Protein AF-A0AAU2PCR4-F1 (afdb_monomer_lite)

Structure (mmCIF, N/CA/C/O backbone):
data_AF-A0AAU2PCR4-F1
#
_entry.id   AF-A0AAU2PCR4-F1
#
loop_
_atom_site.group_PDB
_atom_site.id
_atom_site.type_symbol
_atom_site.label_atom_id
_atom_site.label_alt_id
_atom_site.label_comp_id
_atom_site.label_asym_id
_atom_site.label_entity_id
_atom_si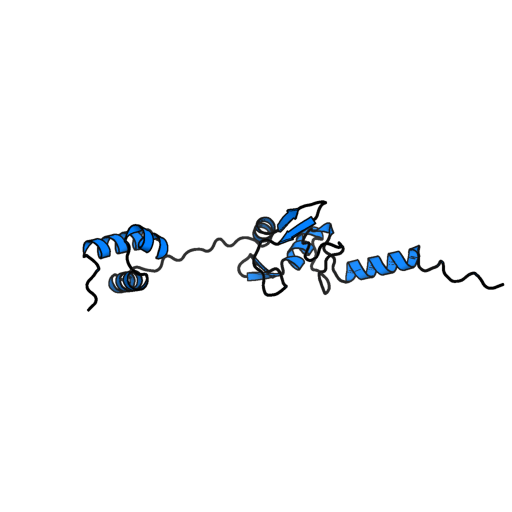te.label_seq_id
_atom_site.pdbx_PDB_ins_code
_atom_site.Cartn_x
_atom_site.Cartn_y
_atom_site.Cartn_z
_atom_site.occupancy
_atom_site.B_iso_or_equiv
_atom_site.auth_seq_id
_atom_site.auth_comp_id
_atom_site.auth_asym_id
_atom_site.auth_atom_id
_atom_site.pdbx_PDB_model_num
ATOM 1 N N . MET A 1 1 ? -13.735 6.623 44.168 1.00 41.91 1 MET A N 1
ATOM 2 C CA . MET A 1 1 ? -14.638 5.986 43.181 1.00 41.91 1 MET A CA 1
ATOM 3 C C . MET A 1 1 ? -15.108 7.074 42.218 1.00 41.91 1 MET A C 1
ATOM 5 O O . MET A 1 1 ? -15.911 7.896 42.628 1.00 41.91 1 MET A O 1
ATOM 9 N N . ASN A 1 2 ? -14.558 7.164 40.998 1.00 45.59 2 ASN A N 1
ATOM 10 C CA . ASN A 1 2 ? -14.950 8.216 40.041 1.00 45.59 2 ASN A CA 1
ATOM 11 C C . ASN A 1 2 ? -16.328 7.896 39.453 1.00 45.59 2 ASN A C 1
ATOM 13 O O . ASN A 1 2 ? -16.454 7.018 38.602 1.00 45.59 2 ASN A O 1
ATOM 17 N N . ASN A 1 3 ? -17.335 8.597 39.966 1.00 54.12 3 ASN A N 1
ATOM 18 C CA . ASN A 1 3 ? -18.758 8.329 39.808 1.00 54.12 3 ASN A CA 1
ATOM 19 C C . ASN A 1 3 ? -19.400 9.297 38.793 1.00 54.12 3 ASN A C 1
ATOM 21 O O . ASN A 1 3 ? -20.284 10.063 39.148 1.00 54.12 3 ASN A O 1
ATOM 25 N N . TYR A 1 4 ? -18.917 9.310 37.546 1.00 58.91 4 TYR A N 1
ATOM 26 C CA . TYR A 1 4 ? -19.424 10.207 36.487 1.00 58.91 4 TYR A CA 1
ATOM 27 C C . TYR A 1 4 ? -19.896 9.440 35.254 1.00 58.91 4 TYR A C 1
ATOM 29 O O . TYR A 1 4 ? -19.565 9.773 34.122 1.00 58.91 4 TYR A O 1
ATOM 37 N N . THR A 1 5 ? -20.604 8.336 35.442 1.00 72.19 5 THR A N 1
ATOM 38 C CA . THR A 1 5 ? -21.261 7.674 34.312 1.00 72.19 5 THR A CA 1
ATOM 39 C C . THR A 1 5 ? -22.658 7.342 34.776 1.00 72.19 5 THR A C 1
ATOM 41 O O . THR A 1 5 ? -22.831 6.470 35.630 1.00 72.19 5 THR A O 1
ATOM 44 N N . SER A 1 6 ? -23.626 8.120 34.289 1.00 87.88 6 SER A N 1
ATOM 45 C CA . SER A 1 6 ? -25.042 7.928 34.585 1.00 87.88 6 SER A CA 1
ATOM 46 C C . SER A 1 6 ? -25.441 6.487 34.259 1.00 87.88 6 SER A C 1
ATOM 48 O O . SER A 1 6 ? -24.848 5.837 33.394 1.00 87.88 6 SER A O 1
ATOM 50 N N . ARG A 1 7 ? -26.475 5.970 34.928 1.00 87.94 7 ARG A N 1
ATOM 51 C CA . ARG A 1 7 ? -27.076 4.679 34.556 1.00 87.94 7 ARG A CA 1
ATOM 52 C C . ARG A 1 7 ? -27.502 4.680 33.082 1.00 87.94 7 ARG A C 1
ATOM 54 O O . ARG A 1 7 ? -27.369 3.661 32.411 1.00 87.94 7 ARG A O 1
ATOM 61 N N . GLU A 1 8 ? -27.928 5.841 32.595 1.00 89.81 8 GLU A N 1
ATOM 62 C CA . GLU A 1 8 ? -28.260 6.097 31.197 1.00 89.81 8 GLU A CA 1
ATOM 63 C C . GLU A 1 8 ? -27.027 6.010 30.288 1.00 89.81 8 GLU A C 1
ATOM 65 O O . GLU A 1 8 ? -27.064 5.306 29.283 1.00 89.81 8 GLU A O 1
ATOM 70 N N . ASP A 1 9 ? -25.891 6.601 30.674 1.00 90.62 9 ASP A N 1
ATOM 71 C CA . ASP A 1 9 ? -24.639 6.491 29.909 1.00 90.62 9 ASP A CA 1
ATOM 72 C C . ASP A 1 9 ? -24.162 5.039 29.819 1.00 90.62 9 ASP A C 1
ATOM 74 O O . ASP A 1 9 ? -23.700 4.592 28.771 1.00 90.62 9 ASP A O 1
ATOM 78 N N . VAL A 1 10 ? -24.285 4.270 30.910 1.00 93.12 10 VAL A N 1
ATOM 79 C CA . VAL A 1 10 ? -23.945 2.839 30.908 1.00 93.12 10 VAL A CA 1
ATOM 80 C C . VAL A 1 10 ? -24.815 2.080 29.909 1.00 93.12 10 VAL A C 1
ATOM 82 O O . VAL A 1 10 ? -24.296 1.232 29.180 1.00 93.12 10 VAL A O 1
ATOM 85 N N . GLN A 1 11 ? -26.112 2.387 29.861 1.00 94.31 11 GLN A N 1
ATOM 86 C CA . GLN A 1 11 ? -27.045 1.760 28.934 1.00 94.31 11 GLN A CA 1
ATOM 87 C C . GLN A 1 11 ? -26.746 2.147 27.481 1.00 94.31 11 GLN A C 1
ATOM 89 O O . GLN A 1 11 ? -26.570 1.253 26.654 1.00 94.31 11 GLN A O 1
ATOM 94 N N . ARG A 1 12 ? -26.555 3.440 27.194 1.00 95.00 12 ARG A N 1
ATOM 95 C CA . ARG A 1 12 ? -26.190 3.937 25.857 1.00 95.00 12 ARG A CA 1
ATOM 96 C C . ARG A 1 12 ? -24.882 3.324 25.360 1.00 95.00 12 ARG A C 1
ATOM 98 O O . ARG A 1 12 ? -24.798 2.858 24.228 1.00 95.00 12 ARG A O 1
ATOM 105 N N . VAL A 1 13 ? -23.862 3.237 26.218 1.00 94.69 13 VAL A N 1
ATOM 106 C CA . VAL A 1 13 ? -22.601 2.553 25.882 1.00 94.69 13 VAL A CA 1
ATOM 107 C C . VAL A 1 13 ? -22.842 1.075 25.579 1.00 94.69 13 VAL A C 1
ATOM 109 O O . VAL A 1 13 ? -22.268 0.547 24.629 1.00 94.69 13 VAL A O 1
ATOM 112 N N . ALA A 1 14 ? -23.661 0.387 26.377 1.00 94.88 14 ALA A N 1
ATOM 113 C CA . ALA A 1 14 ? -23.938 -1.033 26.184 1.00 94.88 14 ALA A CA 1
ATOM 114 C C . ALA A 1 14 ? -24.691 -1.311 24.874 1.00 94.88 14 ALA A C 1
ATOM 116 O O . ALA A 1 14 ? -24.351 -2.270 24.183 1.00 94.88 14 ALA A O 1
ATOM 117 N N . GLU A 1 15 ? -25.674 -0.482 24.524 1.00 94.94 15 GLU A N 1
ATOM 118 C CA . GLU A 1 15 ? -26.412 -0.551 23.256 1.00 94.94 15 GLU A CA 1
ATOM 119 C C . GLU A 1 15 ? -25.458 -0.387 22.068 1.00 94.94 15 GLU A C 1
ATOM 121 O O . GLU A 1 15 ? -25.317 -1.308 21.261 1.00 94.94 15 GLU A O 1
ATOM 126 N N . ARG A 1 16 ? -24.661 0.687 22.050 1.00 94.69 16 ARG A N 1
ATOM 127 C CA . ARG A 1 16 ? -23.683 0.932 20.977 1.00 94.69 16 ARG A CA 1
ATOM 128 C C . ARG A 1 16 ? -22.615 -0.159 20.873 1.00 94.69 16 ARG A C 1
ATOM 130 O O . ARG A 1 16 ? -22.202 -0.536 19.777 1.00 94.69 16 ARG A O 1
ATOM 137 N N . LEU A 1 17 ? -22.178 -0.729 22.001 1.00 94.31 17 LEU A N 1
ATOM 138 C CA . LEU A 1 17 ? -21.254 -1.869 21.996 1.00 94.31 17 LEU A CA 1
ATOM 139 C C . LEU A 1 17 ? -21.870 -3.131 21.376 1.00 94.31 17 LEU A C 1
ATOM 141 O O . LEU A 1 17 ? -21.133 -3.888 20.740 1.00 94.31 17 LEU A O 1
ATOM 145 N N . ARG A 1 18 ? -23.173 -3.375 21.571 1.00 92.38 18 ARG A N 1
ATOM 146 C CA . ARG A 1 18 ? -23.891 -4.512 20.966 1.00 92.38 18 ARG A CA 1
ATOM 147 C C . ARG A 1 18 ? -24.132 -4.308 19.472 1.00 92.38 18 ARG A C 1
ATOM 149 O O . ARG A 1 18 ? -24.041 -5.271 18.722 1.00 92.38 18 ARG A O 1
ATOM 156 N N . GLU A 1 19 ? -24.325 -3.066 19.042 1.00 91.25 19 GLU A N 1
ATOM 157 C CA . GLU A 1 19 ? -24.417 -2.676 17.627 1.00 91.25 19 GLU A CA 1
ATOM 158 C C . GLU A 1 19 ? -23.064 -2.722 16.889 1.00 91.25 19 GLU A C 1
ATOM 160 O O . GLU A 1 19 ? -23.006 -2.597 15.669 1.00 91.25 19 GLU A O 1
ATOM 165 N N . GLY A 1 20 ? -21.953 -2.932 17.607 1.00 90.12 20 GLY A N 1
ATOM 166 C CA . GLY A 1 20 ? -20.618 -3.071 17.016 1.00 90.12 20 GLY A CA 1
ATOM 167 C C . GLY A 1 20 ? -19.850 -1.758 16.820 1.00 90.12 20 GLY A C 1
ATOM 168 O O . GLY A 1 20 ? -18.801 -1.755 16.155 1.00 90.12 20 GLY A O 1
ATOM 169 N N . ALA A 1 21 ? -20.313 -0.665 17.436 1.00 90.88 21 ALA A N 1
ATOM 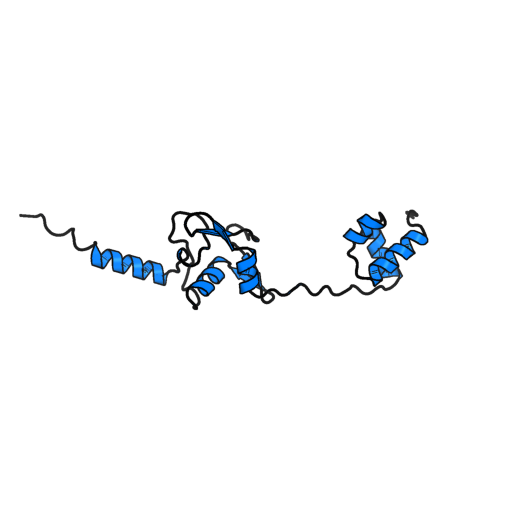170 C CA . ALA A 1 21 ? -19.629 0.622 17.407 1.00 90.88 21 ALA A CA 1
ATOM 171 C C . ALA A 1 21 ? -18.201 0.534 17.986 1.00 90.88 21 ALA A C 1
ATOM 173 O O . ALA A 1 21 ? -17.885 -0.236 18.904 1.00 90.88 21 ALA A O 1
ATOM 174 N N . THR A 1 22 ? -17.299 1.336 17.428 1.00 91.31 22 THR A N 1
ATOM 175 C CA . THR A 1 22 ? -15.958 1.580 17.957 1.00 91.31 22 THR A CA 1
ATOM 176 C C . THR A 1 22 ? -16.030 2.339 19.272 1.00 91.31 22 THR A C 1
ATOM 178 O O . THR A 1 22 ? -16.950 3.098 19.554 1.00 91.31 22 THR A O 1
ATOM 181 N N . TYR A 1 23 ? -14.959 2.230 20.054 1.00 93.19 23 TYR A N 1
ATOM 182 C CA . TYR A 1 23 ? -14.786 3.090 21.224 1.00 93.19 23 TYR A CA 1
ATOM 183 C C . TYR A 1 23 ? -14.678 4.573 20.853 1.00 93.19 23 TYR A C 1
ATOM 185 O O . TYR A 1 23 ? -14.882 5.411 21.720 1.00 93.19 23 TYR A O 1
ATOM 193 N N . GLU A 1 24 ? -14.309 4.892 19.609 1.00 92.94 24 GLU A N 1
ATOM 194 C CA . GLU A 1 24 ? -14.198 6.272 19.146 1.00 92.94 24 GLU A CA 1
ATOM 195 C C . GLU A 1 24 ? -15.578 6.869 18.864 1.00 92.94 24 GLU A C 1
ATOM 197 O O . GLU A 1 24 ? -15.895 7.912 19.420 1.00 92.94 24 GLU A O 1
ATOM 202 N N . GLU A 1 25 ? -16.423 6.157 18.118 1.00 93.00 25 GLU A N 1
ATOM 203 C CA . GLU A 1 25 ? -17.828 6.520 17.880 1.00 93.00 25 GLU A CA 1
ATOM 204 C C . GLU A 1 25 ? -18.580 6.665 19.210 1.00 93.00 25 GLU A C 1
ATOM 206 O O . GLU A 1 25 ? -19.170 7.705 19.479 1.00 93.00 25 GLU A O 1
ATOM 211 N N . ILE A 1 26 ? -18.445 5.689 20.119 1.00 94.50 26 ILE A N 1
ATOM 212 C CA . ILE A 1 26 ? -19.073 5.755 21.451 1.00 94.50 26 ILE A CA 1
ATOM 213 C C . ILE A 1 26 ? -18.578 6.970 22.247 1.00 94.50 26 ILE A C 1
ATOM 215 O O . ILE A 1 26 ? -19.350 7.607 22.962 1.00 94.50 26 ILE A O 1
ATOM 219 N N . ARG A 1 27 ? -17.287 7.307 22.148 1.00 95.75 27 ARG A N 1
ATOM 220 C CA . ARG A 1 27 ? -16.725 8.480 22.826 1.00 95.75 27 ARG A CA 1
ATOM 221 C C . ARG A 1 27 ? -17.282 9.779 22.249 1.00 95.75 27 ARG A C 1
ATOM 223 O O . ARG A 1 27 ? -17.554 10.687 23.022 1.00 95.75 27 ARG A O 1
ATOM 230 N N . GLN A 1 28 ? -17.434 9.870 20.932 1.00 93.75 28 GLN A N 1
ATOM 231 C CA . GLN A 1 28 ? -17.980 11.055 20.266 1.00 93.75 28 GLN A CA 1
ATOM 232 C C . GLN A 1 28 ? -19.474 11.241 20.564 1.00 93.75 28 GLN A C 1
ATOM 234 O O . GLN A 1 28 ? -19.914 12.365 20.772 1.00 93.75 28 GLN A O 1
ATOM 239 N N . GLU A 1 29 ? -20.238 10.151 20.648 1.00 92.56 29 GLU A N 1
ATOM 240 C CA . GLU A 1 29 ? -21.693 10.189 20.850 1.00 92.56 29 GLU A CA 1
ATOM 241 C C . GLU A 1 29 ? -22.127 10.299 22.320 1.00 92.56 29 GLU A C 1
ATOM 243 O O . GLU A 1 29 ? -23.135 10.938 22.628 1.00 92.56 29 GLU A O 1
ATOM 248 N N . VAL A 1 30 ? -21.412 9.626 23.229 1.00 93.00 30 VAL A N 1
ATOM 249 C CA . VAL A 1 30 ? -21.779 9.524 24.656 1.00 93.00 30 VAL A CA 1
ATOM 250 C C . VAL A 1 30 ? -20.827 10.331 25.549 1.00 93.00 30 VAL A C 1
ATOM 252 O O . VAL A 1 30 ? -21.140 10.604 26.700 1.00 93.00 30 VAL A O 1
ATOM 255 N N . GLY A 1 31 ? -19.651 10.732 25.056 1.00 91.75 31 GLY A N 1
ATOM 256 C CA . GLY A 1 31 ? -18.699 11.554 25.818 1.00 91.75 31 GLY A CA 1
ATOM 257 C C . GLY A 1 31 ? -17.889 10.796 26.878 1.00 91.75 31 GLY A C 1
ATOM 258 O O . GLY A 1 31 ? -17.147 11.403 27.649 1.00 91.75 31 GLY A O 1
ATOM 259 N N . VAL A 1 32 ? -17.987 9.463 26.939 1.00 92.38 32 VAL A N 1
ATOM 260 C CA . VAL A 1 32 ? -17.287 8.651 27.949 1.00 92.38 32 VAL A CA 1
ATOM 261 C C . VAL A 1 32 ? -15.859 8.279 27.538 1.00 92.38 32 VAL A C 1
ATOM 263 O O . VAL A 1 32 ? -15.542 8.037 26.373 1.00 92.38 32 VAL A O 1
ATOM 266 N N . SER A 1 33 ? -14.968 8.156 28.527 1.00 93.31 33 SER A N 1
ATOM 267 C CA . SER A 1 33 ? -13.579 7.751 28.278 1.00 93.31 33 SER A CA 1
ATOM 268 C C . SER A 1 33 ? -13.468 6.309 27.752 1.00 93.31 33 SER A C 1
ATOM 270 O O . SER A 1 33 ? -14.229 5.422 28.148 1.00 93.31 33 SER A O 1
ATOM 272 N N . ARG A 1 34 ? -12.431 6.024 26.946 1.00 94.00 34 ARG A N 1
ATOM 273 C CA . ARG A 1 34 ? -12.108 4.658 26.472 1.00 94.00 34 ARG A CA 1
ATOM 274 C C . ARG A 1 34 ? -11.979 3.653 27.624 1.00 94.00 34 ARG A C 1
ATOM 276 O O . ARG A 1 34 ? -12.393 2.500 27.499 1.00 94.00 34 ARG A O 1
ATOM 283 N N . THR A 1 35 ? -11.428 4.091 28.755 1.00 94.56 35 THR A N 1
ATOM 284 C CA . THR A 1 35 ? -11.277 3.275 29.966 1.00 94.56 35 THR A CA 1
ATOM 285 C C . THR A 1 35 ? -12.632 2.910 30.566 1.00 94.56 35 THR A C 1
ATOM 287 O O . THR A 1 35 ? -12.842 1.754 30.938 1.00 94.56 35 THR A O 1
ATOM 290 N N . THR A 1 36 ? -13.566 3.864 30.623 1.00 94.12 36 THR A N 1
ATOM 291 C CA . THR A 1 36 ? -14.944 3.649 31.087 1.00 94.12 36 THR A CA 1
ATOM 292 C C . THR A 1 36 ? -15.678 2.665 30.179 1.00 94.12 36 THR A C 1
ATOM 294 O O . THR A 1 36 ? -16.207 1.672 30.678 1.00 94.12 36 THR A O 1
ATOM 297 N N . ILE A 1 37 ? -15.616 2.858 28.856 1.00 94.75 37 ILE A N 1
ATOM 298 C CA . ILE A 1 37 ? -16.203 1.936 27.867 1.00 94.75 37 ILE A CA 1
ATOM 299 C C . ILE A 1 37 ? -15.658 0.516 28.074 1.00 94.75 37 ILE A C 1
ATOM 301 O O . ILE A 1 37 ? -16.416 -0.449 28.156 1.00 94.75 37 ILE A O 1
ATOM 305 N N . GLY A 1 38 ? -14.337 0.379 28.240 1.00 94.50 38 GLY A N 1
ATOM 306 C CA . GLY A 1 38 ? -13.697 -0.910 28.502 1.00 94.50 38 GLY A CA 1
ATOM 307 C C . GLY A 1 38 ? -14.135 -1.571 29.812 1.00 94.50 38 GLY A C 1
ATOM 308 O O . GLY A 1 38 ? -14.246 -2.795 29.862 1.00 94.50 38 GLY A O 1
ATOM 309 N N . ARG A 1 39 ? -14.405 -0.793 30.868 1.00 94.62 39 ARG A N 1
ATOM 310 C CA . ARG A 1 39 ? -14.947 -1.314 32.134 1.00 94.62 39 ARG A CA 1
ATOM 311 C C . ARG A 1 39 ? -16.390 -1.786 31.975 1.00 94.62 39 ARG A C 1
ATOM 313 O O . ARG A 1 39 ? -16.686 -2.894 32.409 1.00 94.62 39 ARG A O 1
ATOM 320 N N . ILE A 1 40 ? -17.247 -0.987 31.335 1.00 94.50 40 ILE A N 1
ATOM 321 C CA . ILE A 1 40 ? -18.653 -1.339 31.069 1.00 94.50 40 ILE A CA 1
ATOM 322 C C . ILE A 1 40 ? -18.720 -2.626 30.252 1.00 94.50 40 ILE A C 1
ATOM 324 O O . ILE A 1 40 ? -19.397 -3.569 30.647 1.00 94.50 40 ILE A O 1
ATOM 328 N N . ARG A 1 41 ? -17.931 -2.703 29.175 1.00 95.50 41 ARG A N 1
ATOM 329 C CA . ARG A 1 41 ? -17.836 -3.891 28.326 1.00 95.50 41 ARG A CA 1
ATOM 330 C C . ARG A 1 41 ? -17.536 -5.159 29.123 1.00 95.50 41 ARG A C 1
ATOM 332 O O . ARG A 1 41 ? -18.222 -6.154 28.940 1.00 95.50 41 ARG A O 1
ATOM 339 N N . ARG A 1 42 ? -16.512 -5.118 29.986 1.00 95.56 42 ARG A N 1
ATOM 340 C CA . ARG A 1 42 ? -16.122 -6.265 30.823 1.00 95.56 42 ARG A CA 1
ATOM 341 C C . ARG A 1 42 ? -17.185 -6.603 31.862 1.00 95.56 42 ARG A C 1
ATOM 343 O O . ARG A 1 42 ? -17.452 -7.770 32.087 1.00 95.56 42 ARG A O 1
ATOM 350 N N . ARG A 1 43 ? -17.788 -5.589 32.488 1.00 94.62 43 ARG A N 1
ATOM 351 C CA . ARG A 1 43 ? -18.816 -5.777 33.519 1.00 94.62 43 ARG A CA 1
ATOM 352 C C . ARG A 1 43 ? -20.089 -6.421 32.969 1.00 94.62 43 ARG A C 1
ATOM 354 O O . ARG A 1 43 ? -20.743 -7.154 33.695 1.00 94.62 43 ARG A O 1
ATOM 361 N N . LEU A 1 44 ? -20.441 -6.112 31.724 1.00 94.19 44 LEU A N 1
ATOM 362 C CA . LEU A 1 44 ? -21.635 -6.625 31.047 1.00 94.19 44 LEU A CA 1
ATOM 363 C C . LEU A 1 44 ? -21.343 -7.822 30.130 1.00 94.19 44 LEU A C 1
ATOM 365 O O . LEU A 1 44 ? -22.218 -8.207 29.362 1.00 94.19 44 LEU A O 1
ATOM 369 N N . ASP A 1 45 ? -20.116 -8.347 30.168 1.00 94.25 45 ASP A N 1
ATOM 370 C CA . ASP A 1 45 ? -19.641 -9.462 29.342 1.00 94.25 45 ASP A CA 1
ATOM 371 C C . ASP A 1 45 ? -19.957 -9.321 27.838 1.00 94.25 45 ASP A C 1
ATOM 373 O O . ASP A 1 45 ? -20.362 -10.257 27.155 1.00 94.25 45 ASP A O 1
ATOM 377 N N . ILE A 1 46 ? -19.799 -8.109 27.289 1.00 91.94 46 ILE A N 1
ATOM 378 C CA . ILE A 1 46 ? -20.129 -7.849 25.880 1.00 91.94 46 ILE A CA 1
ATOM 379 C C . ILE A 1 46 ? -18.952 -8.297 24.987 1.00 91.94 46 ILE A C 1
ATOM 381 O O . ILE A 1 46 ? -17.878 -7.664 25.008 1.00 91.94 46 ILE A O 1
ATOM 385 N N . PRO A 1 47 ? -19.123 -9.328 24.136 1.00 88.38 47 PRO A N 1
ATOM 386 C CA . PRO A 1 47 ? -18.034 -9.928 23.366 1.00 88.38 47 PRO A CA 1
ATOM 387 C C . PRO A 1 47 ? -17.497 -8.953 22.328 1.00 88.38 47 PRO A C 1
ATOM 389 O O . PRO A 1 47 ? -18.270 -8.256 21.675 1.00 88.38 47 PRO A O 1
ATOM 392 N N . LYS A 1 48 ? -16.168 -8.861 22.175 1.00 85.56 48 LYS A N 1
ATOM 393 C CA . LYS A 1 48 ? -15.541 -8.016 21.141 1.00 85.56 48 LYS A CA 1
ATOM 394 C C . LYS A 1 48 ? -16.007 -8.455 19.759 1.00 85.56 48 LYS A C 1
ATOM 396 O O . LYS A 1 48 ? -15.697 -9.566 19.341 1.00 85.56 48 LYS A O 1
ATOM 401 N N . THR A 1 49 ? -16.675 -7.555 19.039 1.00 77.75 49 THR A N 1
ATOM 402 C CA . THR A 1 49 ? -16.966 -7.743 17.619 1.00 77.75 49 THR A CA 1
ATOM 403 C C . THR A 1 49 ? -15.649 -7.989 16.895 1.00 77.75 49 THR A C 1
ATOM 405 O O . THR A 1 49 ? -14.759 -7.130 16.894 1.00 77.75 49 THR A O 1
ATOM 408 N N . LYS A 1 50 ? -15.499 -9.183 16.316 1.00 71.69 50 LYS A N 1
ATOM 409 C CA . LYS A 1 50 ? -14.375 -9.492 15.435 1.00 71.69 50 LYS A CA 1
ATOM 410 C C . LYS A 1 50 ? -14.555 -8.638 14.190 1.00 71.69 50 LYS A C 1
ATOM 412 O O . LYS A 1 50 ? -15.394 -8.928 13.348 1.00 71.69 50 LYS A O 1
ATOM 417 N N . ARG A 1 51 ? -13.799 -7.546 14.097 1.00 64.81 51 ARG A N 1
ATOM 418 C CA . ARG A 1 51 ? -13.741 -6.780 12.857 1.00 64.81 51 ARG A CA 1
ATOM 419 C C . ARG A 1 51 ? -12.930 -7.586 11.862 1.00 64.81 51 ARG A C 1
ATOM 421 O O . ARG A 1 51 ? -11.717 -7.718 12.023 1.00 64.81 51 ARG A O 1
ATOM 428 N N . THR A 1 52 ? -13.602 -8.122 10.852 1.00 66.00 52 THR A N 1
ATOM 429 C CA . THR A 1 52 ? -12.934 -8.645 9.667 1.00 66.00 52 THR A CA 1
ATOM 430 C C . THR A 1 52 ? -12.240 -7.457 9.019 1.00 66.00 52 THR A C 1
ATOM 432 O O . THR A 1 52 ? -12.894 -6.536 8.532 1.00 66.00 52 THR A O 1
ATOM 435 N N . ARG A 1 53 ? -10.907 -7.404 9.091 1.00 66.06 53 ARG A N 1
ATOM 436 C CA . ARG A 1 53 ? -10.170 -6.449 8.262 1.00 66.06 53 ARG A CA 1
ATOM 437 C C . ARG A 1 53 ? -10.451 -6.856 6.815 1.00 66.06 53 ARG A C 1
ATOM 439 O O . ARG A 1 53 ? -10.293 -8.045 6.534 1.00 66.06 53 ARG A O 1
ATOM 446 N N . PRO A 1 54 ? -10.867 -5.939 5.925 1.00 65.62 54 PRO A N 1
ATOM 447 C CA . PRO A 1 54 ? -10.950 -6.270 4.514 1.00 65.62 54 PRO A CA 1
ATOM 448 C C . PRO A 1 54 ? -9.578 -6.795 4.092 1.00 65.62 54 PRO A C 1
ATOM 450 O O . PRO A 1 54 ? -8.575 -6.082 4.196 1.00 65.62 54 PRO A O 1
ATOM 453 N N . CYS A 1 55 ? -9.521 -8.072 3.719 1.00 71.25 55 CYS A N 1
ATOM 454 C CA . CYS A 1 55 ? -8.314 -8.661 3.176 1.00 71.25 55 CYS A CA 1
ATOM 455 C C . CYS A 1 55 ? -8.282 -8.250 1.711 1.00 71.25 55 CYS A C 1
ATOM 457 O O . CYS A 1 55 ? -8.896 -8.902 0.875 1.00 71.25 55 CYS A O 1
ATOM 459 N N . ARG A 1 56 ? -7.659 -7.105 1.432 1.00 88.88 56 ARG A N 1
ATOM 460 C CA . ARG A 1 56 ? -7.393 -6.709 0.053 1.00 88.88 56 ARG A CA 1
ATOM 461 C C . ARG A 1 56 ? -6.393 -7.681 -0.546 1.00 88.88 56 ARG A C 1
ATOM 463 O O . ARG A 1 56 ? -5.446 -8.096 0.133 1.00 88.88 56 ARG A O 1
ATOM 470 N N . THR A 1 57 ? -6.591 -7.997 -1.812 1.00 94.19 57 THR A N 1
ATOM 471 C CA . THR A 1 57 ? -5.573 -8.669 -2.608 1.00 94.19 57 THR A CA 1
ATOM 472 C C . THR A 1 57 ? -4.359 -7.760 -2.779 1.00 94.19 57 THR A C 1
ATOM 474 O O . THR A 1 57 ? -4.439 -6.535 -2.631 1.00 94.19 57 THR A O 1
ATOM 477 N N . VAL A 1 58 ? -3.207 -8.340 -3.111 1.00 95.00 58 VAL A N 1
ATOM 478 C CA . VAL A 1 58 ? -2.008 -7.553 -3.441 1.00 95.00 58 VAL A CA 1
ATOM 479 C C . VAL A 1 58 ? -2.265 -6.555 -4.577 1.00 95.00 58 VAL A C 1
ATOM 481 O O . VAL A 1 58 ? -1.794 -5.421 -4.498 1.00 95.00 58 VAL A O 1
ATOM 484 N N . ALA A 1 59 ? -3.033 -6.948 -5.598 1.00 94.06 59 ALA A N 1
ATOM 485 C CA . ALA A 1 59 ? -3.356 -6.097 -6.743 1.00 94.06 59 ALA A CA 1
ATOM 486 C C . ALA A 1 59 ? -4.226 -4.895 -6.347 1.00 94.06 59 ALA A C 1
ATOM 488 O O . ALA A 1 59 ? -3.910 -3.763 -6.708 1.00 94.06 59 ALA A O 1
ATOM 489 N N . GLU A 1 60 ? -5.273 -5.118 -5.548 1.00 94.69 60 GLU A N 1
ATOM 490 C CA . GLU A 1 60 ? -6.123 -4.037 -5.031 1.00 94.69 60 GLU A CA 1
ATOM 491 C C . GLU A 1 60 ? -5.329 -3.065 -4.155 1.00 94.69 60 GLU A C 1
ATOM 493 O O . GLU A 1 60 ? -5.475 -1.850 -4.273 1.00 94.69 60 GLU A O 1
ATOM 498 N N . SER A 1 61 ? -4.462 -3.589 -3.285 1.00 94.62 61 SER A N 1
ATOM 499 C CA . SER A 1 61 ? -3.605 -2.753 -2.446 1.00 94.62 61 SER A CA 1
ATOM 500 C C . SER A 1 61 ? -2.585 -1.958 -3.260 1.00 94.62 61 SER A C 1
ATOM 502 O O . SER A 1 61 ? -2.303 -0.817 -2.906 1.00 94.62 61 SER A O 1
ATOM 504 N N . LEU A 1 62 ? -2.041 -2.514 -4.346 1.00 95.50 62 LEU A N 1
ATOM 505 C CA . LEU A 1 62 ? -1.167 -1.764 -5.248 1.00 95.50 62 LEU A CA 1
ATOM 506 C C . LEU A 1 62 ? -1.940 -0.631 -5.936 1.00 95.50 62 LEU A C 1
ATOM 508 O O . LEU A 1 62 ? -1.501 0.513 -5.884 1.00 95.50 62 LEU A O 1
ATOM 512 N N . ALA A 1 63 ? -3.103 -0.933 -6.520 1.00 94.44 63 ALA A N 1
ATOM 513 C CA . ALA A 1 63 ? -3.932 0.042 -7.231 1.00 94.44 63 ALA A CA 1
ATOM 514 C C . ALA A 1 63 ? -4.414 1.191 -6.329 1.00 94.44 63 ALA A C 1
ATOM 516 O O . ALA A 1 63 ? -4.595 2.310 -6.794 1.00 94.44 63 ALA A O 1
ATOM 517 N N . LEU A 1 64 ? -4.593 0.928 -5.031 1.00 94.56 64 LEU A N 1
ATOM 518 C CA . LEU A 1 64 ? -4.972 1.944 -4.051 1.00 94.56 64 LEU A CA 1
ATOM 519 C C . LEU A 1 64 ? -3.869 2.983 -3.794 1.00 94.56 64 LEU A C 1
ATOM 521 O O . LEU A 1 64 ? -4.176 4.126 -3.467 1.00 94.56 64 LEU A O 1
ATOM 525 N N . TYR A 1 65 ? -2.602 2.576 -3.869 1.00 95.94 65 TYR A N 1
ATOM 526 C CA . TYR A 1 65 ? -1.473 3.375 -3.381 1.00 95.94 65 TYR A CA 1
ATOM 527 C C . TYR A 1 65 ? -0.476 3.788 -4.466 1.00 95.94 65 TYR A C 1
ATOM 529 O O . TYR A 1 65 ? 0.414 4.596 -4.199 1.00 95.94 65 TYR A O 1
ATOM 537 N N . VAL A 1 66 ? -0.589 3.236 -5.671 1.00 96.38 66 VAL A N 1
ATOM 538 C CA . VAL A 1 66 ? 0.169 3.685 -6.838 1.00 96.38 66 VAL A CA 1
ATOM 539 C C . VAL A 1 66 ? -0.668 4.717 -7.577 1.00 96.38 66 VAL A C 1
ATOM 541 O O . VAL A 1 66 ? -1.675 4.389 -8.196 1.00 96.38 66 VAL A O 1
ATOM 544 N N . GLU A 1 67 ? -0.236 5.970 -7.509 1.00 95.88 67 GLU A N 1
ATOM 545 C CA . GLU A 1 67 ? -0.909 7.091 -8.158 1.00 95.88 67 GLU A CA 1
ATOM 546 C C . GLU A 1 67 ? -0.097 7.531 -9.385 1.00 95.88 67 GLU A C 1
ATOM 548 O O . GLU A 1 67 ? 1.058 7.943 -9.219 1.00 95.88 67 GLU A O 1
ATOM 553 N N . PRO A 1 68 ? -0.655 7.450 -10.607 1.00 95.38 68 PRO A N 1
ATOM 554 C CA . PRO A 1 68 ? -0.017 8.006 -11.794 1.00 95.38 68 PRO A CA 1
ATOM 555 C C . PRO A 1 68 ? 0.213 9.512 -11.644 1.00 95.38 68 PRO A C 1
ATOM 557 O O . PRO A 1 68 ? -0.659 10.235 -11.164 1.00 95.38 68 PRO A O 1
ATOM 560 N N . TYR A 1 69 ? 1.374 9.995 -12.074 1.00 93.31 69 TYR A N 1
ATOM 561 C CA . TYR A 1 69 ? 1.677 11.422 -12.117 1.00 93.31 69 TYR A CA 1
ATOM 562 C C . TYR A 1 69 ? 2.663 11.738 -13.245 1.00 93.31 69 TYR A C 1
ATOM 564 O O . TYR A 1 69 ? 3.506 10.916 -13.593 1.00 93.31 69 TYR A O 1
ATOM 572 N N . GLY A 1 70 ? 2.586 12.956 -13.785 1.00 87.50 70 GLY A N 1
ATOM 573 C CA . GLY A 1 70 ? 3.509 13.413 -14.825 1.00 87.50 70 GLY A CA 1
ATOM 574 C C . GLY A 1 70 ? 3.513 12.527 -16.076 1.00 87.50 70 GLY A C 1
ATOM 575 O O . GLY A 1 70 ? 2.514 11.890 -16.410 1.00 87.50 70 GLY A O 1
ATOM 576 N N . ASP A 1 71 ? 4.652 12.507 -16.764 1.00 88.12 71 ASP A N 1
ATOM 577 C CA . ASP A 1 71 ? 4.860 11.832 -18.049 1.00 88.12 71 ASP A CA 1
ATOM 578 C C . ASP A 1 71 ? 5.064 10.311 -17.885 1.00 88.12 71 ASP A C 1
ATOM 580 O O . ASP A 1 71 ? 6.161 9.776 -18.014 1.00 88.12 71 ASP A O 1
ATOM 584 N N . GLY A 1 72 ? 4.002 9.603 -17.484 1.00 93.31 72 GLY A N 1
ATOM 585 C CA . GLY A 1 72 ? 4.025 8.143 -17.312 1.00 93.31 72 GLY A CA 1
ATOM 586 C C . GLY A 1 72 ? 4.677 7.652 -16.014 1.00 93.31 72 GLY A C 1
ATOM 587 O O . GLY A 1 72 ? 4.906 6.452 -15.851 1.00 93.31 72 GLY A O 1
ATOM 588 N N . HIS A 1 73 ? 4.959 8.544 -15.063 1.00 96.94 73 HIS A N 1
ATOM 589 C CA . HIS A 1 73 ? 5.454 8.159 -13.744 1.00 96.94 73 HIS A CA 1
ATOM 590 C C . HIS A 1 73 ? 4.313 7.738 -12.818 1.00 96.94 73 HIS A C 1
ATOM 592 O O . HIS A 1 73 ? 3.131 7.980 -13.063 1.00 96.94 73 HIS A O 1
ATOM 598 N N . ALA A 1 74 ? 4.672 7.079 -11.720 1.00 96.75 74 ALA A N 1
ATOM 599 C CA . ALA A 1 74 ? 3.728 6.773 -10.660 1.00 96.75 74 ALA A CA 1
ATOM 600 C C . ALA A 1 74 ? 4.412 6.899 -9.305 1.00 96.75 74 ALA A C 1
ATOM 602 O O . ALA A 1 74 ? 5.551 6.456 -9.138 1.00 96.75 74 ALA A O 1
ATOM 603 N N . ARG A 1 75 ? 3.730 7.517 -8.343 1.00 95.75 75 ARG A N 1
ATOM 604 C CA . ARG A 1 75 ? 4.237 7.733 -6.988 1.00 95.75 75 ARG A CA 1
ATOM 605 C C . ARG A 1 75 ? 3.557 6.788 -6.020 1.00 95.75 75 ARG A C 1
ATOM 607 O O . ARG A 1 75 ? 2.416 6.375 -6.219 1.00 95.75 75 ARG A O 1
ATOM 614 N N . TRP A 1 76 ? 4.268 6.483 -4.946 1.00 96.06 76 TRP A N 1
ATOM 615 C CA . TRP A 1 76 ? 3.729 5.724 -3.833 1.00 96.06 76 TRP A CA 1
ATOM 616 C C . TRP A 1 76 ? 3.080 6.653 -2.806 1.00 96.06 76 TRP A C 1
ATOM 618 O O . TRP A 1 76 ? 3.737 7.552 -2.284 1.00 96.06 76 TRP A O 1
ATOM 628 N N . THR A 1 77 ? 1.811 6.412 -2.483 1.00 96.06 77 THR A N 1
ATOM 629 C CA . THR A 1 77 ? 1.049 7.158 -1.463 1.00 96.06 77 THR A CA 1
ATOM 630 C C . THR A 1 77 ? 0.730 6.322 -0.221 1.00 96.06 77 THR A C 1
ATOM 632 O O . THR A 1 77 ? 0.075 6.793 0.709 1.00 96.06 77 THR A O 1
ATOM 635 N N . GLY A 1 78 ? 1.184 5.068 -0.195 1.00 94.25 78 GLY A N 1
ATOM 636 C CA . GLY A 1 78 ? 0.944 4.137 0.900 1.00 94.25 78 GLY A CA 1
ATOM 637 C C . GLY A 1 78 ? 1.983 4.209 2.019 1.00 94.25 78 GLY A C 1
ATOM 638 O O . GLY A 1 78 ? 2.771 5.144 2.150 1.00 94.25 78 GLY A O 1
ATOM 639 N N . THR A 1 79 ? 1.997 3.171 2.855 1.00 94.38 79 THR A N 1
ATOM 640 C CA . THR A 1 79 ? 2.902 3.093 4.006 1.00 94.38 79 THR A CA 1
ATOM 641 C C . THR A 1 79 ? 4.359 2.901 3.580 1.00 94.38 79 THR A C 1
ATOM 643 O O . THR A 1 79 ? 4.665 2.180 2.630 1.00 94.38 79 THR A O 1
ATOM 646 N N . MET A 1 80 ? 5.267 3.533 4.322 1.00 95.81 80 MET A N 1
ATOM 647 C CA . MET A 1 80 ? 6.713 3.385 4.179 1.00 95.81 80 MET A CA 1
ATOM 648 C C . MET A 1 80 ? 7.282 2.647 5.396 1.00 95.81 80 MET A C 1
ATOM 650 O O . MET A 1 80 ? 6.912 2.940 6.532 1.00 95.81 80 MET A O 1
ATOM 654 N N . ALA A 1 81 ? 8.204 1.714 5.168 1.00 92.81 81 ALA A N 1
ATOM 655 C CA . ALA A 1 81 ? 9.065 1.130 6.191 1.00 92.81 81 ALA A CA 1
ATOM 656 C C . ALA A 1 81 ? 10.497 1.635 5.955 1.00 92.81 81 ALA A C 1
ATOM 658 O O . ALA A 1 81 ? 11.256 1.065 5.170 1.00 92.81 81 ALA A O 1
ATOM 659 N N . GLY A 1 82 ? 10.845 2.769 6.570 1.00 92.00 82 GLY A N 1
ATOM 660 C CA . GLY A 1 82 ? 12.056 3.511 6.204 1.00 92.00 82 GLY A CA 1
ATOM 661 C C . GLY A 1 82 ? 11.969 4.015 4.758 1.00 92.00 82 GLY A C 1
ATOM 662 O O . GLY A 1 82 ? 10.974 4.624 4.379 1.00 92.00 82 GLY A O 1
ATOM 663 N N . ALA A 1 83 ? 12.980 3.728 3.934 1.00 89.00 83 ALA A N 1
ATOM 664 C CA . ALA A 1 83 ? 13.001 4.087 2.506 1.00 89.00 83 ALA A CA 1
ATOM 665 C C . ALA A 1 83 ? 12.278 3.073 1.585 1.00 89.00 83 ALA A C 1
ATOM 667 O O . ALA A 1 83 ? 12.280 3.213 0.355 1.00 89.00 83 ALA A O 1
ATOM 668 N N . MET A 1 84 ? 11.685 2.019 2.157 1.00 93.00 84 MET A N 1
ATOM 669 C CA . MET A 1 84 ? 11.028 0.947 1.412 1.00 93.00 84 MET A CA 1
ATOM 670 C C . MET A 1 84 ? 9.502 1.136 1.414 1.00 93.00 84 MET A C 1
ATOM 672 O O . MET A 1 84 ? 8.905 1.156 2.492 1.00 93.00 84 MET A O 1
ATOM 676 N N . PRO A 1 85 ? 8.846 1.231 0.245 1.00 96.06 85 PRO A N 1
ATOM 677 C CA . PRO A 1 85 ? 7.391 1.251 0.167 1.00 96.06 85 PRO A CA 1
ATOM 678 C C . PRO A 1 85 ? 6.834 -0.151 0.447 1.00 96.06 85 PRO A C 1
ATOM 680 O O . PRO A 1 85 ? 7.280 -1.143 -0.141 1.00 96.06 85 PRO A O 1
ATOM 683 N N . VAL A 1 86 ? 5.872 -0.242 1.366 1.00 96.69 86 VAL A N 1
ATOM 684 C CA . VAL A 1 86 ? 5.308 -1.514 1.839 1.00 96.69 86 VAL A CA 1
ATOM 685 C C . VAL A 1 86 ? 3.794 -1.479 1.741 1.00 96.69 86 VAL A C 1
ATOM 687 O O . VAL A 1 86 ? 3.157 -0.515 2.160 1.00 96.69 86 VAL A O 1
ATOM 690 N N . LEU A 1 87 ? 3.213 -2.568 1.242 1.00 94.50 87 LEU A N 1
ATOM 691 C CA . LEU A 1 87 ? 1.767 -2.744 1.170 1.00 94.50 87 LEU A CA 1
ATOM 692 C C . LEU A 1 87 ? 1.320 -3.992 1.917 1.00 94.50 87 LEU A C 1
ATOM 694 O O . LEU A 1 87 ? 2.013 -5.007 1.918 1.00 94.50 87 LEU A O 1
ATOM 698 N N . TRP A 1 88 ? 0.143 -3.920 2.530 1.00 93.00 88 TRP A N 1
ATOM 699 C CA . TRP A 1 88 ? -0.529 -5.079 3.107 1.00 93.00 88 TRP A CA 1
ATOM 700 C C . TRP A 1 88 ? -1.499 -5.666 2.081 1.00 93.00 88 TRP A C 1
ATOM 702 O O . TRP A 1 88 ? -2.388 -4.959 1.609 1.00 93.00 88 TRP A O 1
ATOM 712 N N . GLY A 1 89 ? -1.362 -6.946 1.758 1.00 92.81 89 GLY A N 1
ATOM 713 C CA . GLY A 1 89 ? -2.244 -7.657 0.831 1.00 92.81 89 GLY A CA 1
ATOM 714 C C . GLY A 1 89 ? -2.148 -9.161 1.051 1.00 92.81 89 GLY A C 1
ATOM 715 O O . GLY A 1 89 ? -1.098 -9.658 1.461 1.00 92.81 89 GLY A O 1
ATOM 716 N N . ASP A 1 90 ? -3.243 -9.888 0.843 1.00 90.62 90 ASP A N 1
ATOM 717 C CA . ASP A 1 90 ? -3.306 -11.344 1.060 1.00 90.62 90 ASP A CA 1
ATOM 718 C C . ASP A 1 90 ? -2.808 -11.764 2.458 1.00 90.62 90 ASP A C 1
ATOM 720 O O . ASP A 1 90 ? -2.084 -12.742 2.637 1.00 90.62 90 ASP A O 1
ATOM 724 N N . GLY A 1 91 ? -3.148 -10.965 3.474 1.00 89.06 91 GLY A N 1
ATOM 725 C CA . GLY A 1 91 ? -2.837 -11.261 4.874 1.00 89.06 91 GLY A CA 1
ATOM 726 C C . GLY A 1 91 ? -1.373 -11.077 5.294 1.00 89.06 91 GLY A C 1
ATOM 727 O O . GLY A 1 91 ? -1.028 -11.469 6.409 1.00 89.06 91 GLY A O 1
ATOM 728 N N . ARG A 1 92 ? -0.514 -10.478 4.458 1.00 91.69 92 ARG A N 1
ATOM 729 C CA . ARG A 1 92 ? 0.893 -10.191 4.796 1.00 91.69 92 ARG A CA 1
ATOM 730 C C . ARG A 1 92 ? 1.398 -8.878 4.190 1.00 91.69 92 ARG A C 1
ATOM 732 O O . ARG A 1 92 ? 0.741 -8.272 3.347 1.00 91.69 92 ARG A O 1
ATOM 739 N N . ASN A 1 93 ? 2.583 -8.446 4.623 1.00 93.94 93 ASN A N 1
ATOM 740 C CA . ASN A 1 93 ? 3.296 -7.311 4.031 1.00 93.94 93 ASN A CA 1
ATOM 741 C C . ASN A 1 93 ? 4.063 -7.733 2.771 1.00 93.94 93 ASN A C 1
ATOM 743 O O . ASN A 1 93 ? 4.672 -8.802 2.741 1.00 93.94 93 ASN A O 1
ATOM 747 N N . HIS A 1 94 ? 4.091 -6.853 1.773 1.00 95.81 94 HIS A N 1
ATOM 748 C CA . HIS A 1 94 ? 4.828 -7.010 0.520 1.00 95.81 94 HIS A CA 1
ATOM 749 C C . HIS A 1 94 ? 5.629 -5.746 0.206 1.00 95.81 94 HIS A C 1
ATOM 751 O O . HIS A 1 94 ? 5.192 -4.635 0.504 1.00 95.81 94 HIS A O 1
ATOM 757 N N . ASN A 1 95 ? 6.778 -5.914 -0.447 1.00 96.25 95 ASN A N 1
ATOM 758 C CA . ASN A 1 95 ? 7.544 -4.803 -1.010 1.00 96.25 95 ASN A CA 1
ATOM 759 C C . ASN A 1 95 ? 6.829 -4.278 -2.264 1.00 96.25 95 ASN A C 1
ATOM 761 O O . ASN A 1 95 ? 6.693 -5.006 -3.251 1.00 96.25 95 ASN A O 1
ATOM 765 N N . ALA A 1 96 ? 6.391 -3.018 -2.239 1.00 97.00 96 ALA A N 1
ATOM 766 C CA . ALA A 1 96 ? 5.588 -2.451 -3.317 1.00 97.00 96 ALA A CA 1
ATOM 767 C C . ALA A 1 96 ? 6.346 -2.385 -4.656 1.00 97.00 96 ALA A C 1
ATOM 769 O O . ALA A 1 96 ? 5.728 -2.573 -5.699 1.00 97.00 96 ALA A O 1
ATOM 770 N N . ARG A 1 97 ? 7.681 -2.221 -4.649 1.00 96.38 97 ARG A N 1
ATOM 771 C CA . ARG A 1 97 ? 8.491 -2.243 -5.884 1.00 96.38 97 ARG A CA 1
ATOM 772 C C . ARG A 1 97 ? 8.469 -3.618 -6.548 1.00 96.38 97 ARG A C 1
ATOM 774 O O . ARG A 1 97 ? 8.268 -3.715 -7.752 1.00 96.38 97 ARG A O 1
ATOM 781 N N . HIS A 1 98 ? 8.607 -4.687 -5.761 1.00 97.31 98 HIS A N 1
ATOM 782 C CA . HIS A 1 98 ? 8.530 -6.061 -6.276 1.00 97.31 98 HIS A CA 1
ATOM 783 C C . HIS A 1 98 ? 7.124 -6.381 -6.786 1.00 97.31 98 HIS A C 1
ATOM 785 O O . HIS A 1 98 ? 6.965 -7.061 -7.795 1.00 97.31 98 HIS A O 1
ATOM 791 N N . VAL A 1 99 ? 6.091 -5.878 -6.106 1.00 97.31 99 VAL A N 1
ATOM 792 C CA . VAL A 1 99 ? 4.707 -6.038 -6.560 1.00 97.31 99 VAL A CA 1
ATOM 793 C C . VAL A 1 99 ? 4.477 -5.309 -7.889 1.00 97.31 99 VAL A C 1
ATOM 795 O O . VAL A 1 99 ? 3.945 -5.926 -8.806 1.00 97.31 99 VAL A O 1
ATOM 798 N N . ALA A 1 100 ? 4.916 -4.053 -8.023 1.00 97.12 100 ALA A N 1
ATOM 799 C CA . ALA A 1 100 ? 4.815 -3.292 -9.271 1.00 97.12 100 ALA A CA 1
ATOM 800 C C . ALA A 1 100 ? 5.560 -3.984 -10.425 1.00 97.12 100 ALA A C 1
ATOM 802 O O . ALA A 1 100 ? 5.018 -4.126 -11.520 1.00 97.12 100 ALA A O 1
ATOM 803 N N . PHE A 1 101 ? 6.760 -4.503 -10.153 1.00 98.00 101 PHE A N 1
ATOM 804 C CA . PHE A 1 101 ? 7.529 -5.289 -11.113 1.00 98.00 101 PHE A CA 1
ATOM 805 C C . PHE A 1 101 ? 6.753 -6.522 -11.592 1.00 98.00 101 PHE A C 1
ATOM 807 O O . PHE A 1 101 ? 6.588 -6.734 -12.790 1.00 98.00 101 PHE A O 1
ATOM 814 N N . ARG A 1 102 ? 6.209 -7.317 -10.665 1.00 97.56 102 ARG A N 1
ATOM 815 C CA . ARG A 1 102 ? 5.413 -8.505 -11.011 1.00 97.56 102 ARG A CA 1
ATOM 816 C C . ARG A 1 102 ? 4.171 -8.165 -11.810 1.00 97.56 102 ARG A C 1
ATOM 818 O O . ARG A 1 102 ? 3.861 -8.875 -12.759 1.00 97.56 102 ARG A O 1
ATOM 825 N N . ALA A 1 103 ? 3.487 -7.085 -11.442 1.00 96.12 103 ALA A N 1
ATOM 826 C CA . ALA A 1 103 ? 2.315 -6.615 -12.164 1.00 96.12 103 ALA A CA 1
ATOM 827 C C . ALA A 1 103 ? 2.651 -6.250 -13.620 1.00 96.12 103 ALA A C 1
ATOM 829 O O . ALA A 1 103 ? 1.840 -6.509 -14.504 1.00 96.12 103 ALA A O 1
ATOM 830 N N . ARG A 1 104 ? 3.850 -5.705 -13.884 1.00 96.81 104 ARG A N 1
ATOM 831 C CA . ARG A 1 104 ? 4.306 -5.387 -15.245 1.00 96.81 104 ARG A CA 1
ATOM 832 C C . ARG A 1 104 ? 4.792 -6.607 -16.026 1.00 96.81 104 ARG A C 1
ATOM 834 O O . ARG A 1 104 ? 4.387 -6.788 -17.168 1.00 96.81 104 ARG A O 1
ATOM 841 N N . TYR A 1 105 ? 5.691 -7.399 -15.444 1.00 96.75 105 TYR A N 1
ATOM 842 C CA . TYR A 1 105 ? 6.461 -8.411 -16.180 1.00 96.75 105 TYR A CA 1
ATOM 843 C C . TYR A 1 105 ? 5.942 -9.842 -16.011 1.00 96.75 105 TYR A C 1
ATOM 845 O O . TYR A 1 105 ? 6.455 -10.752 -16.656 1.00 96.75 105 TYR A O 1
ATOM 853 N N . GLY A 1 106 ? 4.970 -10.075 -15.125 1.00 96.62 106 GLY A N 1
ATOM 854 C CA . GLY A 1 106 ? 4.390 -11.402 -14.899 1.00 96.62 106 GLY A CA 1
ATOM 855 C C . GLY A 1 106 ? 5.350 -12.431 -14.287 1.00 96.62 106 GLY A C 1
ATOM 856 O O . GLY A 1 106 ? 5.058 -13.623 -14.316 1.00 96.62 106 GLY A O 1
ATOM 857 N N . ARG A 1 107 ? 6.493 -12.000 -13.733 1.00 97.12 107 ARG A N 1
ATOM 858 C CA . ARG A 1 107 ? 7.511 -12.864 -13.106 1.00 97.12 107 ARG A CA 1
ATOM 859 C C . ARG A 1 107 ? 8.095 -12.235 -11.845 1.00 97.12 107 ARG A C 1
ATOM 861 O O . ARG A 1 107 ? 8.081 -11.014 -11.705 1.00 97.12 107 ARG A O 1
ATOM 868 N N . GLU A 1 108 ? 8.661 -13.055 -10.959 1.00 96.88 108 GLU A N 1
ATOM 869 C CA . GLU A 1 108 ? 9.445 -12.556 -9.822 1.00 96.88 108 GLU A CA 1
ATOM 870 C C . GLU A 1 108 ? 10.713 -11.819 -10.309 1.00 96.88 108 GLU A C 1
ATOM 872 O O . GLU A 1 108 ? 11.310 -12.214 -11.321 1.00 96.88 108 GLU A O 1
ATOM 877 N N . PRO A 1 109 ? 11.118 -10.735 -9.624 1.00 97.50 109 PRO A N 1
ATOM 878 C CA . PRO A 1 109 ? 12.360 -10.039 -9.930 1.00 97.50 109 PRO A CA 1
ATOM 879 C C . PRO A 1 109 ? 13.574 -10.871 -9.515 1.00 97.50 109 PRO A C 1
ATOM 881 O O . PRO A 1 109 ? 13.543 -11.589 -8.513 1.00 97.50 109 PRO A O 1
ATOM 884 N N . ILE A 1 110 ? 14.662 -10.727 -10.267 1.00 97.75 110 ILE A N 1
ATOM 885 C CA . ILE A 1 110 ? 15.977 -11.252 -9.906 1.00 97.75 110 ILE A CA 1
ATOM 886 C C . ILE A 1 110 ? 16.770 -10.114 -9.262 1.00 97.75 110 ILE A C 1
ATOM 888 O O . ILE A 1 110 ? 17.001 -9.078 -9.884 1.00 97.75 110 ILE A O 1
ATOM 892 N N . GLY A 1 111 ? 17.154 -10.314 -8.000 1.00 95.69 111 GLY A N 1
ATOM 893 C CA . GLY A 1 111 ? 17.917 -9.339 -7.228 1.00 95.69 111 GLY A CA 1
ATOM 894 C C . GLY A 1 111 ? 17.128 -8.066 -6.904 1.00 95.69 111 GLY A C 1
ATOM 895 O O . GLY A 1 111 ? 15.972 -8.139 -6.472 1.00 95.69 111 GLY A O 1
ATOM 896 N N . TYR A 1 112 ? 17.757 -6.899 -7.039 1.00 94.94 112 TYR A N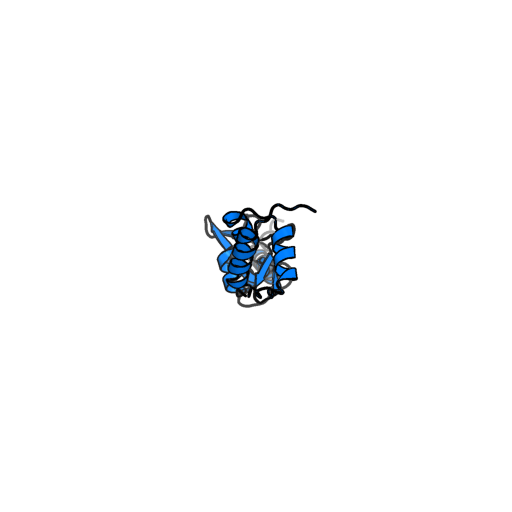 1
ATOM 897 C CA . TYR A 1 112 ? 17.161 -5.628 -6.616 1.00 94.94 112 TYR A CA 1
ATOM 898 C C . TYR A 1 112 ? 16.181 -5.065 -7.645 1.00 94.94 112 TYR A C 1
ATOM 900 O O . TYR A 1 112 ? 16.457 -5.059 -8.840 1.00 94.94 112 TYR A O 1
ATOM 908 N N . VAL A 1 113 ? 15.071 -4.477 -7.187 1.00 96.81 11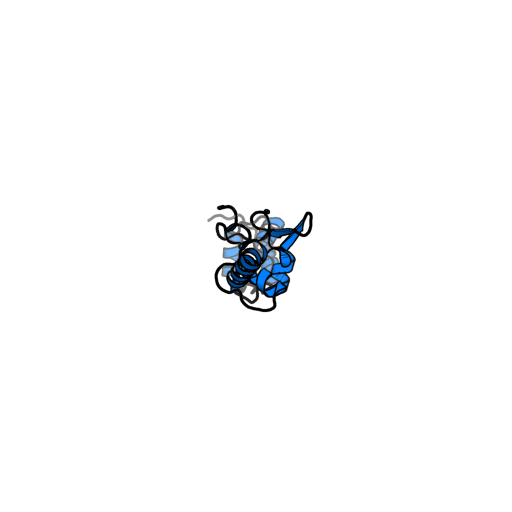3 VAL A N 1
ATOM 909 C CA . VAL A 1 113 ? 14.178 -3.685 -8.051 1.00 96.81 113 VAL A CA 1
ATOM 910 C C . VAL A 1 113 ? 14.469 -2.197 -7.887 1.00 96.81 113 VAL A C 1
ATOM 912 O O . VAL A 1 113 ? 14.236 -1.633 -6.814 1.00 96.81 113 VAL A O 1
ATOM 915 N N . LEU A 1 114 ? 14.942 -1.565 -8.962 1.00 94.44 114 LEU A N 1
ATOM 916 C CA . LEU A 1 114 ? 15.300 -0.145 -9.023 1.00 94.44 114 LEU A CA 1
ATOM 917 C C . LEU A 1 114 ? 14.531 0.559 -10.140 1.00 94.44 114 LEU A C 1
ATOM 919 O O . LEU A 1 114 ? 14.006 -0.077 -11.056 1.00 94.44 114 LEU A O 1
ATOM 923 N N . THR A 1 115 ? 14.483 1.884 -10.061 1.00 95.19 115 THR A N 1
ATOM 924 C CA . THR A 1 115 ? 13.908 2.724 -11.109 1.00 95.19 115 THR A CA 1
ATOM 925 C C . THR A 1 115 ? 14.906 2.937 -12.242 1.00 95.19 115 THR A C 1
ATOM 927 O O . THR A 1 115 ? 16.068 3.232 -11.978 1.00 95.19 115 THR A O 1
ATOM 930 N N . SER A 1 116 ? 14.465 2.808 -13.492 1.00 93.88 116 SER A N 1
ATOM 931 C CA . SER A 1 116 ? 15.243 3.160 -14.688 1.00 93.88 116 SER A CA 1
ATOM 932 C C . SER A 1 116 ? 15.103 4.634 -15.077 1.00 93.88 116 SER A C 1
ATOM 934 O O . SER A 1 116 ? 15.935 5.150 -15.818 1.00 93.88 116 SER A O 1
ATOM 936 N N . CYS A 1 117 ? 14.074 5.324 -14.579 1.00 94.31 117 CYS A N 1
ATOM 937 C CA . CYS A 1 117 ? 13.894 6.759 -14.779 1.00 94.31 117 CYS A CA 1
ATOM 938 C C . CYS A 1 117 ? 14.667 7.600 -13.749 1.00 94.31 117 CYS A C 1
ATOM 940 O O . CYS A 1 117 ? 15.064 7.108 -12.691 1.00 94.31 117 CYS A O 1
ATOM 942 N N . THR A 1 118 ? 14.796 8.900 -14.022 1.00 92.12 118 THR A N 1
ATOM 943 C CA . THR A 1 118 ? 15.422 9.883 -13.118 1.00 92.12 118 THR A CA 1
ATOM 944 C C . THR A 1 118 ? 14.570 10.219 -11.891 1.00 92.12 118 THR A C 1
ATOM 946 O O . THR A 1 118 ? 15.090 10.740 -10.908 1.00 92.12 118 THR A O 1
ATOM 949 N N . GLU A 1 119 ? 13.272 9.906 -11.924 1.00 91.81 119 GLU A N 1
ATOM 950 C CA . GLU A 1 119 ? 12.352 10.146 -10.812 1.00 91.81 119 GLU A CA 1
ATOM 951 C C . GLU A 1 119 ? 12.594 9.171 -9.655 1.00 91.81 119 GLU A C 1
ATOM 953 O O . GLU A 1 119 ? 12.314 7.967 -9.739 1.00 91.81 119 GLU A O 1
ATOM 958 N N . ALA A 1 120 ? 13.097 9.711 -8.545 1.00 87.31 120 ALA A N 1
ATOM 959 C CA . ALA A 1 120 ? 13.407 8.941 -7.353 1.00 87.31 120 ALA A CA 1
ATOM 960 C C . ALA A 1 120 ? 12.144 8.288 -6.772 1.00 87.31 120 ALA A C 1
ATOM 962 O O . ALA A 1 120 ? 11.198 8.955 -6.360 1.00 87.31 120 ALA A O 1
ATOM 963 N N . GLY A 1 121 ? 12.151 6.957 -6.684 1.00 88.94 121 GLY A N 1
ATOM 964 C CA . GLY A 1 121 ? 11.043 6.218 -6.079 1.00 88.94 121 GLY A CA 1
ATOM 965 C C . GLY A 1 121 ? 9.797 6.110 -6.958 1.00 88.94 121 GLY A C 1
ATOM 966 O O . GLY A 1 121 ? 8.732 5.809 -6.427 1.00 88.94 121 GLY A O 1
ATOM 967 N N . CYS A 1 122 ? 9.928 6.298 -8.273 1.00 95.69 122 CYS A N 1
ATOM 968 C CA . CYS A 1 122 ? 8.894 5.932 -9.235 1.00 95.69 122 CYS A CA 1
ATOM 969 C C . CYS A 1 122 ? 8.490 4.446 -9.089 1.00 95.69 122 CYS A C 1
ATOM 971 O O . CYS A 1 122 ? 9.330 3.564 -8.908 1.00 95.69 122 CYS A O 1
ATOM 973 N N . LEU A 1 123 ? 7.190 4.163 -9.162 1.00 96.44 123 LEU A N 1
ATOM 974 C CA . LEU A 1 123 ? 6.611 2.812 -9.149 1.00 96.44 123 LEU A CA 1
ATOM 975 C C . LEU A 1 123 ? 5.866 2.480 -10.451 1.00 96.44 123 LEU A C 1
ATOM 977 O O . LEU A 1 123 ? 5.149 1.480 -10.506 1.00 96.44 123 LEU A O 1
ATOM 981 N N . ALA A 1 124 ? 6.018 3.296 -11.497 1.00 96.06 124 ALA A N 1
ATOM 982 C CA . ALA A 1 124 ? 5.440 2.981 -12.798 1.00 96.06 124 ALA A CA 1
ATOM 983 C C . ALA A 1 124 ? 6.023 1.661 -13.313 1.00 96.06 124 ALA A C 1
ATOM 985 O O . ALA A 1 124 ? 7.237 1.461 -13.267 1.00 96.06 124 ALA A O 1
ATOM 986 N N . GLY A 1 125 ? 5.159 0.769 -13.804 1.00 93.19 125 GLY A N 1
ATOM 987 C CA . GLY A 1 125 ? 5.557 -0.573 -14.238 1.00 93.19 125 GLY A CA 1
ATOM 988 C C . GLY A 1 125 ? 6.696 -0.556 -15.262 1.00 93.19 125 GLY A C 1
ATOM 989 O O . GLY A 1 125 ? 7.641 -1.328 -15.139 1.00 93.19 125 GLY A O 1
ATOM 990 N N . ASP A 1 126 ? 6.646 0.373 -16.216 1.00 94.88 126 ASP A N 1
ATOM 991 C CA . ASP A 1 126 ? 7.675 0.550 -17.250 1.00 94.88 126 ASP A CA 1
ATOM 992 C C . ASP A 1 126 ? 8.994 1.128 -16.741 1.00 94.88 126 ASP A C 1
ATOM 994 O O . ASP A 1 126 ? 10.036 0.971 -17.374 1.00 94.88 126 ASP A O 1
ATOM 998 N N . HIS A 1 127 ? 8.969 1.778 -15.581 1.00 95.94 127 HIS A N 1
ATOM 999 C CA . HIS A 1 127 ? 10.141 2.410 -14.993 1.00 95.94 127 HIS A CA 1
ATOM 1000 C C . HIS A 1 127 ? 10.790 1.556 -13.909 1.00 95.94 127 HIS A C 1
ATOM 1002 O O . HIS A 1 127 ? 11.811 1.964 -13.368 1.00 95.94 127 HIS A O 1
ATOM 1008 N N . VAL A 1 128 ? 10.240 0.388 -13.567 1.00 96.62 128 VAL A N 1
ATOM 1009 C CA . VAL A 1 128 ? 10.875 -0.539 -12.624 1.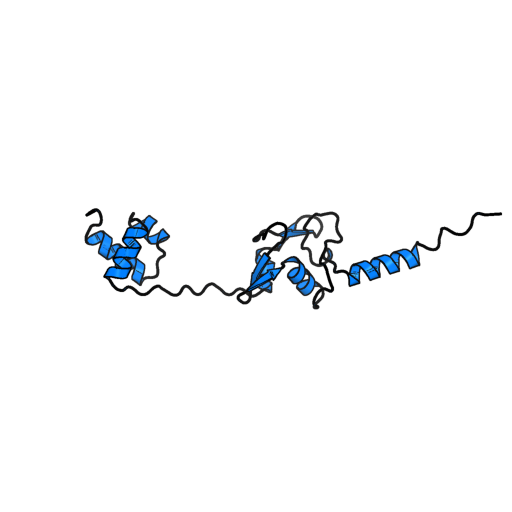00 96.62 128 VAL A CA 1
ATOM 1010 C C . VAL A 1 128 ? 11.630 -1.631 -13.375 1.00 96.62 128 VAL A C 1
ATOM 1012 O O . VAL A 1 128 ? 11.118 -2.244 -14.310 1.00 96.62 128 VAL A O 1
ATOM 1015 N N . THR A 1 129 ? 12.864 -1.888 -12.954 1.00 97.19 129 THR A N 1
ATOM 1016 C CA . THR A 1 129 ? 13.752 -2.900 -13.539 1.00 97.19 129 THR A CA 1
ATOM 1017 C C . THR A 1 129 ? 14.360 -3.756 -12.440 1.00 97.19 129 THR A C 1
ATOM 1019 O O . THR A 1 129 ? 14.539 -3.293 -11.311 1.00 97.19 129 THR A O 1
ATOM 1022 N N . ASP A 1 130 ? 14.691 -5.001 -12.760 1.00 97.81 130 ASP A N 1
ATOM 1023 C CA . ASP A 1 130 ? 15.481 -5.881 -11.901 1.00 97.81 130 ASP A CA 1
ATOM 1024 C C . ASP A 1 130 ? 16.935 -5.971 -12.395 1.00 97.81 130 ASP A C 1
ATOM 1026 O O . ASP A 1 130 ? 17.288 -5.309 -13.376 1.00 97.81 130 ASP A O 1
ATOM 1030 N N . ASP A 1 131 ? 17.789 -6.740 -11.712 1.00 97.31 131 ASP A N 1
ATOM 1031 C CA . ASP A 1 131 ? 19.207 -6.847 -12.090 1.00 97.31 131 ASP A CA 1
ATOM 1032 C C . ASP A 1 131 ? 19.366 -7.423 -13.506 1.00 97.31 131 ASP A C 1
ATOM 1034 O O . ASP A 1 131 ? 20.069 -6.838 -14.326 1.00 97.31 131 ASP A O 1
ATOM 1038 N N . LEU A 1 132 ? 18.604 -8.468 -13.852 1.00 96.69 132 LEU A N 1
ATOM 1039 C CA . LEU A 1 132 ? 18.667 -9.100 -15.175 1.00 96.69 132 LEU A CA 1
ATOM 1040 C C . LEU A 1 132 ? 18.328 -8.134 -16.324 1.00 96.69 132 LEU A C 1
ATOM 1042 O O . LEU A 1 132 ? 18.975 -8.160 -17.372 1.00 96.69 132 LEU A O 1
ATOM 1046 N N . ILE A 1 133 ? 17.289 -7.304 -16.173 1.00 95.69 133 ILE A N 1
ATOM 1047 C CA . ILE A 1 133 ? 16.944 -6.309 -17.202 1.00 95.69 133 ILE A CA 1
ATOM 1048 C C . ILE A 1 133 ? 18.065 -5.274 -17.335 1.00 95.69 133 ILE A C 1
ATOM 1050 O O . ILE A 1 133 ? 18.409 -4.891 -18.456 1.00 95.69 133 ILE A O 1
ATOM 1054 N N . ARG A 1 134 ? 18.651 -4.833 -16.216 1.00 95.44 134 ARG A N 1
ATOM 1055 C CA . ARG A 1 134 ? 19.744 -3.853 -16.226 1.00 95.44 134 ARG A CA 1
ATOM 1056 C C . ARG A 1 134 ? 21.006 -4.400 -16.885 1.00 95.44 134 ARG A C 1
ATOM 1058 O O . ARG A 1 134 ? 21.561 -3.711 -17.733 1.00 95.44 134 ARG A O 1
ATOM 1065 N N . GLU A 1 135 ? 21.403 -5.627 -16.561 1.00 94.69 135 GLU A N 1
ATOM 1066 C CA . GLU A 1 135 ? 22.537 -6.322 -17.185 1.00 94.69 135 GLU A CA 1
ATOM 1067 C C . GLU A 1 135 ? 22.351 -6.420 -18.703 1.00 94.69 135 GLU A C 1
ATOM 1069 O O . GLU A 1 135 ? 23.163 -5.901 -19.461 1.00 94.69 135 GLU A O 1
ATOM 1074 N N . ARG A 1 136 ? 21.205 -6.942 -19.164 1.00 93.50 136 ARG A N 1
ATOM 1075 C CA . ARG A 1 136 ? 20.912 -7.043 -20.606 1.00 93.50 136 ARG A CA 1
ATOM 1076 C C . ARG A 1 136 ? 20.923 -5.696 -21.321 1.00 93.50 136 ARG A C 1
ATOM 1078 O O . ARG A 1 136 ? 21.310 -5.613 -22.487 1.00 93.50 136 ARG A O 1
ATOM 1085 N N . THR A 1 137 ? 20.456 -4.647 -20.648 1.00 91.69 137 THR A N 1
ATOM 1086 C CA . THR A 1 137 ? 20.451 -3.292 -21.211 1.00 91.69 137 THR A CA 1
ATOM 1087 C C . THR A 1 137 ? 21.877 -2.762 -21.358 1.00 91.69 137 THR A C 1
ATOM 1089 O O . THR A 1 137 ? 22.197 -2.177 -22.392 1.00 91.69 137 THR A O 1
ATOM 1092 N N . ALA A 1 138 ? 22.739 -3.008 -20.366 1.00 90.12 138 ALA A N 1
ATOM 1093 C CA . ALA A 1 138 ? 24.153 -2.650 -20.418 1.00 90.12 138 ALA A CA 1
ATOM 1094 C C . ALA A 1 138 ? 24.886 -3.400 -21.544 1.00 90.12 138 ALA A C 1
ATOM 1096 O O . ALA A 1 138 ? 25.521 -2.750 -22.373 1.00 90.12 138 ALA A O 1
ATOM 1097 N N . ASP A 1 139 ? 24.698 -4.720 -21.649 1.00 92.69 139 ASP A N 1
ATOM 1098 C CA . ASP A 1 139 ? 25.287 -5.552 -22.710 1.00 92.69 139 ASP A CA 1
ATOM 1099 C C . ASP A 1 139 ? 24.873 -5.064 -24.106 1.00 92.69 139 ASP A C 1
ATOM 1101 O O . ASP A 1 139 ? 25.686 -4.955 -25.024 1.00 92.69 139 ASP A O 1
ATOM 1105 N N . THR A 1 140 ? 23.589 -4.726 -24.271 1.00 91.38 140 THR A N 1
ATOM 1106 C CA . THR A 1 140 ? 23.057 -4.204 -25.538 1.00 91.38 140 THR A CA 1
ATOM 1107 C C . THR A 1 140 ? 23.699 -2.863 -25.894 1.00 91.38 140 THR A C 1
ATOM 1109 O O . THR A 1 140 ? 24.073 -2.640 -27.045 1.00 91.38 140 THR A O 1
ATOM 1112 N N . TYR A 1 141 ? 23.847 -1.965 -24.917 1.00 90.62 141 TYR A N 1
ATOM 1113 C CA . TYR A 1 141 ? 24.491 -0.672 -25.131 1.00 90.62 141 TYR A CA 1
ATOM 1114 C C . TYR A 1 141 ? 25.969 -0.832 -25.515 1.00 90.62 141 TYR A C 1
ATOM 1116 O O . TYR A 1 141 ? 26.435 -0.183 -26.453 1.00 90.62 141 TYR A O 1
ATOM 1124 N N . GLU A 1 142 ? 26.699 -1.721 -24.838 1.00 91.31 142 GLU A N 1
ATOM 1125 C CA . GLU A 1 142 ? 28.093 -2.033 -25.159 1.00 91.31 142 GLU A CA 1
ATOM 1126 C C . GLU A 1 142 ? 28.236 -2.623 -26.568 1.00 91.31 142 GLU A C 1
ATOM 1128 O O . GLU A 1 142 ? 29.083 -2.168 -27.336 1.00 91.31 142 GLU A O 1
ATOM 1133 N N . ALA A 1 143 ? 27.366 -3.554 -26.962 1.00 89.25 143 ALA A N 1
ATOM 1134 C CA . ALA A 1 143 ? 27.394 -4.147 -28.297 1.00 89.25 143 ALA A CA 1
ATOM 1135 C C . ALA A 1 143 ? 27.152 -3.117 -29.419 1.00 89.25 143 ALA A C 1
ATOM 1137 O O . ALA A 1 143 ? 27.765 -3.210 -30.483 1.00 89.25 143 ALA A O 1
ATOM 1138 N N . ILE A 1 144 ? 26.273 -2.133 -29.192 1.00 91.38 144 ILE A N 1
ATOM 1139 C CA . ILE A 1 144 ? 25.924 -1.118 -30.199 1.00 91.38 144 ILE A CA 1
ATOM 1140 C C . ILE A 1 144 ? 26.960 0.015 -30.245 1.00 91.38 144 ILE A C 1
ATOM 1142 O O . ILE A 1 144 ? 27.325 0.467 -31.330 1.00 91.38 144 ILE A O 1
ATOM 1146 N N . PHE A 1 145 ? 27.435 0.493 -29.090 1.00 90.56 145 PHE A N 1
ATOM 1147 C CA . PHE A 1 145 ? 28.228 1.729 -28.996 1.00 90.56 145 PHE A CA 1
ATOM 1148 C C . PHE A 1 145 ? 29.665 1.536 -28.488 1.00 90.56 145 PHE A C 1
ATOM 1150 O O . PHE A 1 145 ? 30.502 2.424 -28.668 1.00 90.56 145 PHE A O 1
ATOM 1157 N N . GLY A 1 146 ? 29.979 0.404 -27.857 1.00 74.56 146 GLY A N 1
ATOM 1158 C CA . GLY A 1 146 ? 31.281 0.123 -27.241 1.00 74.56 146 GLY A CA 1
ATOM 1159 C C . GLY A 1 146 ? 32.417 -0.115 -28.239 1.00 74.56 146 GLY A C 1
ATOM 1160 O O . GLY A 1 146 ? 33.581 0.089 -27.902 1.00 74.56 146 GLY A O 1
ATOM 1161 N N . ASN A 1 147 ? 32.105 -0.453 -29.493 1.00 64.31 147 ASN A N 1
ATOM 1162 C CA . ASN A 1 147 ? 33.107 -0.823 -30.499 1.00 64.31 147 ASN A CA 1
ATOM 1163 C C . ASN A 1 147 ? 33.734 0.367 -31.269 1.00 64.31 147 ASN A C 1
ATOM 1165 O O . ASN A 1 147 ? 34.506 0.164 -32.202 1.00 64.31 147 ASN A O 1
ATOM 1169 N N . SER A 1 148 ? 33.438 1.618 -30.894 1.00 60.31 148 SER A N 1
ATOM 1170 C CA . SER A 1 148 ? 33.838 2.824 -31.653 1.00 60.31 148 SER A CA 1
ATOM 1171 C C . SER A 1 148 ? 35.122 3.522 -31.162 1.00 60.31 148 SER A C 1
ATOM 1173 O O . SER A 1 148 ? 35.351 4.680 -31.504 1.00 60.31 148 SER A O 1
ATOM 1175 N N . ARG A 1 149 ? 35.967 2.873 -30.343 1.00 57.16 149 ARG A N 1
ATOM 1176 C CA . ARG A 1 149 ? 37.158 3.512 -29.727 1.00 57.16 149 ARG A CA 1
ATOM 1177 C C . ARG A 1 149 ? 38.534 2.918 -30.064 1.00 57.16 149 ARG A C 1
ATOM 1179 O O . ARG A 1 149 ? 39.520 3.355 -29.480 1.00 57.16 149 ARG A O 1
ATOM 1186 N N . ALA A 1 150 ? 38.652 2.009 -31.030 1.00 56.22 150 ALA A N 1
ATOM 1187 C CA . ALA A 1 150 ? 39.949 1.450 -31.436 1.00 56.22 150 ALA A CA 1
ATOM 1188 C C . ALA A 1 150 ? 40.236 1.707 -32.926 1.00 56.22 150 ALA A C 1
ATOM 1190 O O . ALA A 1 150 ? 40.029 0.837 -33.764 1.00 56.22 150 ALA A O 1
ATOM 1191 N N . GLY A 1 151 ? 40.685 2.918 -33.274 1.00 54.50 151 GLY A N 1
ATOM 1192 C CA . GLY A 1 151 ? 41.004 3.239 -34.668 1.00 54.50 151 GLY A CA 1
ATOM 1193 C C . GLY A 1 151 ? 41.453 4.674 -34.933 1.00 54.50 151 GLY A C 1
ATOM 1194 O O . GLY A 1 151 ? 40.890 5.334 -35.796 1.00 54.50 151 GLY A O 1
ATOM 1195 N N . SER A 1 152 ? 42.457 5.175 -34.214 1.00 52.50 152 SER A N 1
ATOM 1196 C CA . SER A 1 152 ? 43.222 6.349 -34.661 1.00 52.50 152 SER A CA 1
ATOM 1197 C C . SER A 1 152 ? 44.662 6.237 -34.167 1.00 52.50 152 SER A C 1
ATOM 1199 O O . SER A 1 152 ? 45.030 6.774 -33.124 1.00 52.50 152 SER A O 1
ATOM 1201 N N . GLY A 1 153 ? 45.449 5.462 -34.905 1.00 53.59 153 GLY A N 1
ATOM 1202 C CA . GLY A 1 153 ? 46.884 5.308 -34.715 1.00 53.59 153 GLY A CA 1
ATOM 1203 C C . GLY A 1 153 ? 47.513 4.898 -36.039 1.00 53.59 153 GLY A C 1
ATOM 1204 O O . GLY A 1 153 ? 47.673 3.712 -36.315 1.00 53.59 153 GLY A O 1
ATOM 1205 N N . SER A 1 154 ? 47.798 5.880 -36.885 1.00 48.03 154 SER A N 1
ATOM 1206 C CA . SER A 1 154 ? 48.751 5.796 -37.995 1.00 48.03 154 SER A CA 1
ATOM 1207 C C . SER A 1 154 ? 49.441 7.142 -38.105 1.00 48.03 154 SER A C 1
ATOM 1209 O O . SER A 1 154 ? 48.716 8.157 -38.004 1.00 48.03 154 SER A O 1
#

Secondary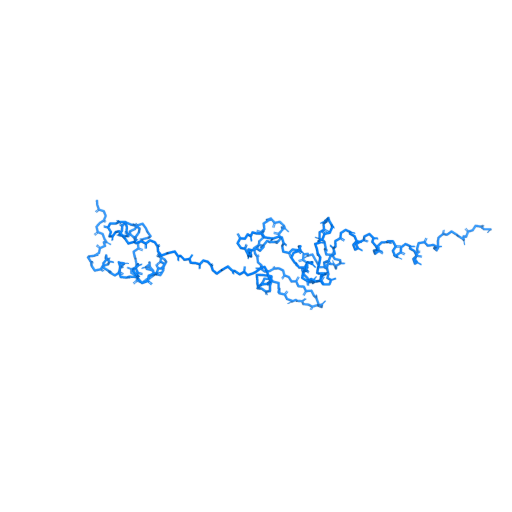 structure (DSSP, 8-state):
------HHHHHHHHHHHHTT--HHHHHHHH---HHHHHHHHHHTT-PPP--------HHHHHHHHEEEETTTEEEE-S-EETTEEEEEETTEEEEHHHHHHHHHHSSPPSS--EESSSSTT---GGGEE-HHHHHHHHHHHHHHHTTSSS----

pLDDT: mean 89.38, std 12.14, range [41.91, 98.0]

Sequence (154 aa):
MNNYTSREDVQRVAERLREGATYEEIRQEVGVSRTTIGRIRRRLDIPKTKRTRPCRTVAESLALYVEPYGDGHARWTGTMAGAMPVLWGDGRNHNARHVAFRARYGREPIGYVLTSCTEAGCLAGDHVTDDLIRERTADTYEAIFGNSRAGSGS

Foldseek 3Di:
DPPPQDPVLLVLLVVCLLVQDDLVVSCVPSVDDSVVSVVSCVVVVRDHDPPDDPQAALVRQLVVFWDDDDPQWTAGRADDPDLFDWTGHPNDIDGSLQSLQCVQPVDGADADWDFCDPDHHTSRNVGIHHPVVVVVVVVVCCVVPVVPPPDDDD

Radius of gyration: 27.38 Å; chains: 1; bounding box: 77×26×81 Å